Protein AF-A0A2M7FAZ2-F1 (afdb_monomer_lite)

Radius of gyration: 14.72 Å; chains: 1; bounding box: 33×42×34 Å

Secondary structure (DSSP, 8-state):
-------HHHHHHHHHHHT--HHHHHHHHHHHHHHHHHHHHH---SEEEEE---SSSS--HHHHHHHHHHT-EEEEEES-HHHHHHHHHHHHHHHHTTSS----EEEEE-BTTTTBTHHHHTT---SEEE-

Structure (mmCIF, N/CA/C/O backbone):
data_AF-A0A2M7FAZ2-F1
#
_entry.id   AF-A0A2M7FAZ2-F1
#
loop_
_atom_site.group_PDB
_atom_site.id
_atom_site.type_symbol
_atom_site.label_atom_id
_atom_site.label_alt_id
_atom_site.label_comp_id
_atom_site.label_asym_id
_atom_site.label_entity_id
_atom_site.label_seq_id
_atom_site.pdbx_PDB_ins_code
_atom_site.Cartn_x
_atom_site.Cartn_y
_atom_site.Cartn_z
_atom_site.occupancy
_atom_site.B_iso_or_equiv
_atom_site.auth_seq_id
_atom_site.auth_comp_id
_atom_site.auth_asym_id
_atom_site.auth_atom_id
_atom_site.pdbx_PDB_model_num
ATOM 1 N N . MET A 1 1 ? -1.329 9.448 19.371 1.00 39.06 1 MET A N 1
ATOM 2 C CA . MET A 1 1 ? -1.450 9.503 17.899 1.00 39.06 1 MET A CA 1
ATOM 3 C C . MET A 1 1 ? -0.847 10.817 17.441 1.00 39.06 1 MET A C 1
ATOM 5 O O . MET A 1 1 ? -1.401 11.859 17.761 1.00 39.06 1 MET A O 1
ATOM 9 N N . SER A 1 2 ? 0.316 10.778 16.794 1.00 33.56 2 SER A N 1
ATOM 10 C CA . SER A 1 2 ? 0.861 11.950 16.108 1.00 33.56 2 SER A CA 1
ATOM 11 C C . SER A 1 2 ? -0.025 12.202 14.887 1.00 33.56 2 SER A C 1
ATOM 13 O O . SER A 1 2 ? -0.042 11.388 13.968 1.00 33.56 2 SER A O 1
ATOM 15 N N . GLU A 1 3 ? -0.847 13.253 14.908 1.00 40.03 3 GLU A N 1
ATOM 16 C CA . GLU A 1 3 ? -1.541 13.713 13.704 1.00 40.03 3 GLU A CA 1
ATOM 17 C C . GLU A 1 3 ? -0.482 14.242 12.733 1.00 40.03 3 GLU A C 1
ATOM 19 O O . GLU A 1 3 ? -0.116 15.420 12.767 1.00 40.03 3 GLU A O 1
ATOM 24 N N . ILE A 1 4 ? -0.000 13.390 11.829 1.00 47.81 4 ILE A N 1
ATOM 25 C CA . ILE A 1 4 ? 0.554 13.899 10.581 1.00 47.81 4 ILE A CA 1
ATOM 26 C C . ILE A 1 4 ? -0.609 14.622 9.898 1.00 47.81 4 ILE A C 1
ATOM 28 O O . ILE A 1 4 ? -1.572 14.005 9.440 1.00 47.81 4 ILE A O 1
ATOM 32 N N . ARG A 1 5 ? -0.573 15.959 9.903 1.00 54.19 5 ARG A N 1
ATOM 33 C CA . ARG A 1 5 ? -1.561 16.784 9.204 1.00 54.19 5 ARG A CA 1
ATOM 34 C C . ARG A 1 5 ? -1.478 16.471 7.713 1.00 54.19 5 ARG A C 1
ATOM 36 O O . ARG A 1 5 ? -0.612 17.000 7.019 1.00 54.19 5 ARG A O 1
ATOM 43 N N . GLU A 1 6 ? -2.402 15.643 7.228 1.00 66.06 6 GLU A N 1
ATOM 44 C CA . GLU A 1 6 ? -2.610 15.418 5.798 1.00 66.06 6 GLU A CA 1
ATOM 45 C C . GLU A 1 6 ? -2.812 16.768 5.106 1.00 66.06 6 GLU A C 1
ATOM 47 O O . GLU A 1 6 ? -3.819 17.460 5.296 1.00 66.06 6 GLU A O 1
ATOM 52 N N . SER A 1 7 ? -1.828 17.147 4.304 1.00 69.44 7 SER A N 1
ATOM 53 C CA . SER A 1 7 ? -1.861 18.316 3.443 1.00 69.44 7 SER A CA 1
ATOM 54 C C . SER A 1 7 ? -1.517 17.876 2.029 1.00 69.44 7 SER A C 1
ATOM 56 O O . SER A 1 7 ? -0.835 16.872 1.827 1.00 69.44 7 SER A O 1
ATOM 58 N N . ILE A 1 8 ? -1.936 18.653 1.034 1.00 70.12 8 ILE A N 1
ATOM 59 C CA . ILE A 1 8 ? -1.555 18.397 -0.363 1.00 70.12 8 ILE A CA 1
ATOM 60 C C . ILE A 1 8 ? -0.024 18.303 -0.483 1.00 70.12 8 ILE A C 1
ATOM 62 O O . ILE A 1 8 ? 0.492 17.455 -1.197 1.00 70.12 8 ILE A O 1
ATOM 66 N N . ARG A 1 9 ? 0.717 19.102 0.300 1.00 73.12 9 ARG A N 1
ATOM 67 C CA . ARG A 1 9 ? 2.185 19.085 0.335 1.00 73.12 9 ARG A CA 1
ATOM 68 C C . ARG A 1 9 ? 2.768 17.781 0.888 1.00 73.12 9 ARG A C 1
ATOM 70 O O . ARG A 1 9 ? 3.797 17.340 0.390 1.00 73.12 9 ARG A O 1
ATOM 77 N N . SER A 1 10 ? 2.155 17.175 1.907 1.00 72.50 10 SER A N 1
ATOM 78 C CA . SER A 1 10 ? 2.637 15.895 2.449 1.00 72.50 10 SER A CA 1
ATOM 79 C C . SER A 1 10 ? 2.357 14.733 1.495 1.00 72.50 10 SER A C 1
ATOM 81 O O . SER A 1 10 ? 3.191 13.843 1.386 1.00 72.50 10 SER A O 1
ATOM 83 N N . LEU A 1 11 ? 1.229 14.780 0.779 1.00 76.56 11 LEU A N 1
ATOM 84 C CA . LEU A 1 11 ? 0.843 13.783 -0.227 1.00 76.56 11 LEU A CA 1
ATOM 85 C C . LEU A 1 11 ? 1.609 13.950 -1.542 1.00 76.56 11 LEU A C 1
ATOM 87 O O . LEU A 1 11 ? 1.881 12.974 -2.222 1.00 76.56 11 LEU A O 1
ATOM 91 N N . TYR A 1 12 ? 2.048 15.164 -1.871 1.00 74.38 12 TYR A N 1
ATOM 92 C CA . TYR A 1 12 ? 2.856 15.399 -3.065 1.00 74.38 12 TYR A CA 1
ATOM 93 C C . TYR A 1 12 ? 4.169 14.602 -3.068 1.00 74.38 12 TYR A C 1
ATOM 95 O O . TYR A 1 12 ? 4.575 14.101 -4.107 1.00 74.38 12 TYR A O 1
ATOM 103 N N . ALA A 1 13 ? 4.804 14.425 -1.906 1.00 74.31 13 ALA A N 1
ATOM 104 C CA . ALA A 1 13 ? 5.995 13.581 -1.794 1.00 74.31 13 ALA A CA 1
ATOM 105 C C . ALA A 1 13 ? 5.693 12.095 -2.056 1.00 74.31 13 ALA A C 1
ATOM 107 O O . ALA A 1 13 ? 6.512 11.408 -2.656 1.00 74.31 13 ALA A O 1
ATOM 108 N N . VAL A 1 14 ? 4.506 11.623 -1.657 1.00 73.94 14 VAL A N 1
ATOM 109 C CA . VAL A 1 14 ? 4.046 10.256 -1.947 1.00 73.94 14 VAL A CA 1
ATOM 110 C C . VAL A 1 14 ? 3.928 10.046 -3.448 1.00 73.94 14 VAL A C 1
ATOM 112 O O . VAL A 1 14 ? 4.433 9.071 -3.992 1.00 73.94 14 VAL A O 1
ATOM 115 N N . ASN A 1 15 ? 3.343 11.021 -4.126 1.00 73.88 15 ASN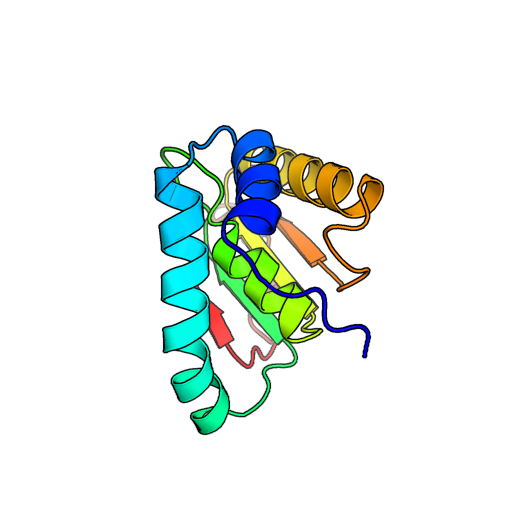 A N 1
ATOM 116 C CA . ASN A 1 15 ? 3.120 10.948 -5.558 1.00 73.88 15 ASN A CA 1
ATOM 117 C C . ASN A 1 15 ? 4.407 10.999 -6.364 1.00 73.88 15 ASN A C 1
ATOM 119 O O . ASN A 1 15 ? 4.537 10.267 -7.334 1.00 73.88 15 ASN A O 1
ATOM 123 N N . LEU A 1 16 ? 5.376 11.818 -5.950 1.00 76.31 16 LEU A N 1
ATOM 124 C CA . LEU A 1 16 ? 6.674 11.853 -6.620 1.00 76.31 16 LEU A CA 1
ATOM 125 C C . LEU A 1 16 ? 7.361 10.480 -6.599 1.00 76.31 16 LEU A C 1
ATOM 127 O O . LEU A 1 16 ? 7.961 10.096 -7.598 1.00 76.31 16 LEU A O 1
ATOM 131 N N . LEU A 1 17 ? 7.235 9.730 -5.499 1.00 74.06 17 LEU A N 1
ATOM 132 C CA . LEU A 1 17 ? 7.763 8.365 -5.387 1.00 74.06 17 LEU A CA 1
ATOM 133 C C . LEU A 1 17 ? 6.960 7.353 -6.214 1.00 74.06 17 LEU A C 1
ATOM 135 O O . LEU A 1 17 ? 7.521 6.398 -6.742 1.00 74.06 17 LEU A O 1
ATOM 139 N N . GLU A 1 18 ? 5.660 7.586 -6.375 1.00 70.88 18 GLU A N 1
ATOM 140 C CA . GLU A 1 18 ? 4.786 6.808 -7.256 1.00 70.88 18 GLU A CA 1
ATOM 141 C C . GLU A 1 18 ? 5.068 7.066 -8.758 1.00 70.88 18 GLU A C 1
ATOM 143 O O . GLU A 1 18 ? 4.731 6.235 -9.608 1.00 70.88 18 GLU A O 1
ATOM 148 N N . GLY A 1 19 ? 5.751 8.172 -9.083 1.00 73.56 19 GLY A N 1
ATOM 149 C CA . GLY A 1 19 ? 5.986 8.657 -10.449 1.00 73.56 19 GLY A CA 1
ATOM 150 C C . GLY A 1 19 ? 4.894 9.605 -10.961 1.00 73.56 19 GLY A C 1
ATOM 151 O O . GLY A 1 19 ? 4.826 9.886 -12.155 1.00 73.56 19 GLY A O 1
ATOM 152 N N . GLU A 1 20 ? 4.048 10.097 -10.058 1.00 76.75 20 GLU A N 1
ATOM 153 C CA . GLU A 1 20 ? 2.861 10.907 -10.314 1.00 76.75 20 GLU A CA 1
ATOM 154 C C . GLU A 1 20 ? 3.057 12.389 -9.942 1.00 76.75 20 GLU A C 1
ATOM 156 O O . GLU A 1 20 ? 3.939 12.781 -9.173 1.00 76.75 20 GLU A O 1
ATOM 161 N N . GLY A 1 21 ? 2.199 13.247 -10.499 1.00 73.81 21 GLY A N 1
ATOM 162 C CA . GLY A 1 21 ? 2.270 14.701 -10.332 1.00 73.81 21 GLY A CA 1
ATOM 163 C C . GLY A 1 21 ? 1.406 15.285 -9.203 1.00 73.81 21 GLY A C 1
ATOM 164 O O . GLY A 1 21 ? 0.763 14.591 -8.412 1.00 73.81 21 GLY A O 1
ATOM 165 N N . VAL A 1 22 ? 1.345 16.626 -9.167 1.00 66.50 22 VAL A N 1
ATOM 166 C CA . VAL A 1 22 ? 0.559 17.415 -8.190 1.00 66.50 22 VAL A CA 1
ATOM 167 C C . VAL A 1 22 ? -0.945 17.113 -8.267 1.00 66.50 22 VAL A C 1
ATOM 169 O O . VAL A 1 22 ? -1.623 17.141 -7.240 1.00 66.50 22 VAL A O 1
ATOM 172 N N . GLY A 1 23 ? -1.471 16.815 -9.463 1.00 70.25 23 GLY A N 1
ATOM 173 C CA . GLY A 1 23 ? -2.895 16.519 -9.677 1.00 70.25 23 GLY A CA 1
ATOM 174 C C . GLY A 1 23 ? -3.374 15.343 -8.826 1.00 70.25 23 GLY A C 1
ATOM 175 O O . GLY A 1 23 ? -4.316 15.481 -8.048 1.00 70.25 23 GLY A O 1
ATOM 176 N N . THR A 1 24 ? -2.624 14.246 -8.851 1.00 72.81 24 THR A N 1
ATOM 177 C CA . THR A 1 24 ? -2.894 13.034 -8.072 1.00 72.81 24 THR A CA 1
ATOM 178 C C . THR A 1 24 ? -2.879 13.312 -6.552 1.00 72.81 24 THR A C 1
ATOM 180 O O . THR A 1 24 ? -3.567 12.658 -5.773 1.00 72.81 24 THR A O 1
ATOM 183 N N . ALA A 1 25 ? -2.154 14.340 -6.080 1.00 70.56 25 ALA A N 1
ATOM 184 C CA . ALA A 1 25 ? -1.989 14.605 -4.640 1.00 70.56 25 ALA A CA 1
ATOM 185 C C . ALA A 1 25 ? -3.235 15.293 -4.087 1.00 70.56 25 ALA A C 1
ATOM 187 O O . ALA A 1 25 ? -3.660 15.059 -2.951 1.00 70.56 25 ALA A O 1
ATOM 188 N N . TYR A 1 26 ? -3.837 16.142 -4.922 1.00 74.12 26 TYR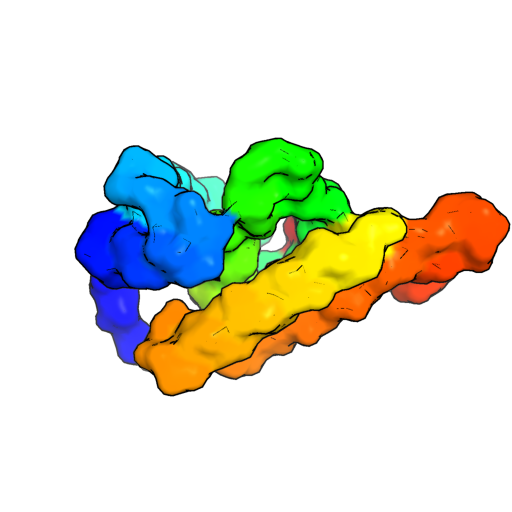 A N 1
ATOM 189 C CA . TYR A 1 26 ? -5.142 16.718 -4.656 1.00 74.12 26 TYR A CA 1
ATOM 190 C C . TYR A 1 26 ? -6.227 15.637 -4.625 1.00 74.12 26 TYR A C 1
ATOM 192 O O . TYR A 1 26 ? -7.086 15.676 -3.743 1.00 74.12 26 TYR A O 1
ATOM 200 N N . GLU A 1 27 ? -6.172 14.651 -5.524 1.00 78.50 27 GLU A N 1
ATOM 201 C CA . GLU A 1 27 ? -7.131 13.542 -5.537 1.00 78.50 27 GLU A CA 1
ATOM 202 C C . GLU A 1 27 ? -7.087 12.733 -4.242 1.00 78.50 27 GLU A C 1
ATOM 204 O O . GLU A 1 27 ? -8.134 12.514 -3.630 1.00 78.50 27 GLU A O 1
ATOM 209 N N . TYR A 1 28 ? -5.894 12.372 -3.760 1.00 77.38 28 TYR A N 1
ATOM 210 C CA . TYR A 1 28 ? -5.728 11.671 -2.482 1.00 77.38 28 TYR A CA 1
ATOM 211 C C . TYR A 1 28 ? -6.284 12.482 -1.313 1.00 77.38 28 TYR A C 1
ATOM 213 O O . TYR A 1 28 ? -7.044 11.963 -0.489 1.00 77.38 28 TYR A O 1
ATOM 221 N N . TYR A 1 29 ? -5.993 13.784 -1.278 1.00 77.88 29 TYR A N 1
ATOM 222 C CA . TYR A 1 29 ? -6.531 14.677 -0.258 1.00 77.88 29 TYR A CA 1
ATOM 223 C C . TYR A 1 29 ? -8.066 14.754 -0.304 1.00 77.88 29 TYR A C 1
ATOM 225 O O . TYR A 1 29 ? -8.738 14.650 0.725 1.00 77.88 29 TYR A O 1
ATOM 233 N N . ALA A 1 30 ? -8.651 14.922 -1.491 1.00 80.44 30 ALA A N 1
ATOM 234 C CA . ALA A 1 30 ? -10.097 15.024 -1.661 1.00 80.44 30 ALA A CA 1
ATOM 235 C C . ALA A 1 30 ? -10.808 13.707 -1.303 1.00 80.44 30 ALA A C 1
ATOM 237 O O . ALA A 1 30 ? -11.835 13.726 -0.609 1.00 80.44 30 ALA A O 1
ATOM 238 N N . LYS A 1 31 ? -10.241 12.566 -1.722 1.00 81.31 31 LYS A N 1
ATOM 239 C CA . LYS A 1 31 ? -10.712 11.222 -1.364 1.00 81.31 31 LYS A CA 1
ATOM 240 C C . LYS A 1 31 ? -10.675 11.026 0.149 1.00 81.31 31 LYS A C 1
ATOM 242 O O . LYS A 1 31 ? -11.700 10.642 0.711 1.00 81.31 31 LYS A O 1
ATOM 247 N N . SER A 1 32 ? -9.586 11.392 0.835 1.00 76.62 32 SER A N 1
ATOM 248 C CA . SER A 1 32 ? -9.467 11.209 2.293 1.00 76.62 32 SER A CA 1
ATOM 249 C C . SER A 1 32 ? -10.540 11.976 3.081 1.00 76.62 32 SER A C 1
ATOM 251 O O . SER A 1 32 ? -11.101 11.461 4.056 1.00 76.62 32 SER A O 1
ATOM 253 N N . LYS A 1 33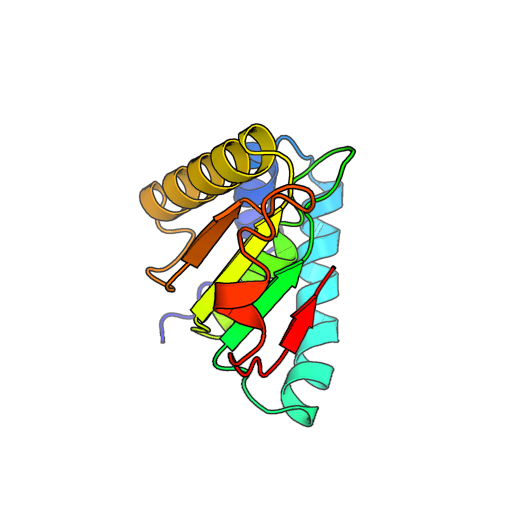 ? -10.919 13.182 2.629 1.00 79.50 33 LYS A N 1
ATOM 254 C CA . LYS A 1 33 ? -12.009 13.961 3.247 1.00 79.50 33 LYS A CA 1
ATOM 255 C C . LYS A 1 33 ? -13.378 13.312 3.067 1.00 79.50 33 LYS A C 1
ATOM 257 O O . LYS A 1 33 ? -14.168 13.315 4.014 1.00 79.50 33 LYS A O 1
ATOM 262 N N . LYS A 1 34 ? -13.665 12.756 1.887 1.00 79.50 34 LYS A N 1
ATOM 263 C CA . LYS A 1 34 ? -14.938 12.067 1.620 1.00 79.50 34 LYS A CA 1
ATOM 264 C C . LYS A 1 34 ? -15.005 10.709 2.321 1.00 79.50 34 LYS A C 1
ATOM 266 O O . LYS A 1 34 ? -16.027 10.403 2.938 1.00 79.50 34 LYS A O 1
ATOM 271 N N . LEU A 1 35 ? -13.908 9.947 2.314 1.00 76.38 35 LEU A N 1
ATOM 272 C CA . LEU A 1 35 ? -13.833 8.624 2.937 1.00 76.38 35 LEU A CA 1
ATOM 273 C C . LEU A 1 35 ? -14.087 8.670 4.440 1.00 76.38 35 LEU A C 1
ATOM 275 O O . LEU A 1 35 ? -14.683 7.743 4.974 1.00 76.38 35 LEU A O 1
ATOM 279 N N . LYS A 1 36 ? -13.713 9.755 5.130 1.00 74.69 36 LYS A N 1
ATOM 280 C CA . LYS A 1 36 ? -13.920 9.879 6.582 1.00 74.69 36 LYS A CA 1
ATOM 281 C C . LYS A 1 36 ? -15.371 9.601 7.008 1.00 74.69 36 LYS A C 1
ATOM 283 O O . LYS A 1 36 ? -15.586 9.006 8.060 1.00 74.69 36 LYS A O 1
ATOM 288 N N . ARG A 1 37 ? -16.362 10.006 6.204 1.00 74.88 37 ARG A N 1
ATOM 289 C CA . ARG A 1 37 ? -17.789 9.764 6.501 1.00 74.88 37 ARG A CA 1
ATOM 290 C C . ARG A 1 37 ? -18.186 8.309 6.257 1.00 74.88 37 ARG A C 1
ATOM 292 O O . ARG A 1 37 ? -18.939 7.755 7.046 1.00 74.88 37 ARG A O 1
ATOM 299 N N . PHE A 1 38 ? -17.658 7.703 5.198 1.00 77.62 38 PHE A N 1
ATOM 300 C CA . PHE A 1 38 ? -17.888 6.298 4.868 1.00 77.62 38 PHE A CA 1
ATOM 301 C C . PHE A 1 38 ? -17.265 5.362 5.914 1.00 77.62 38 PHE A C 1
ATOM 303 O O . PHE A 1 38 ? -17.947 4.492 6.447 1.00 77.62 38 PHE A O 1
ATOM 310 N N . LEU A 1 39 ? -16.011 5.616 6.297 1.00 75.06 39 LEU A N 1
ATOM 311 C CA . LEU A 1 39 ? -15.300 4.866 7.336 1.00 75.06 39 LEU A CA 1
ATOM 312 C C . LEU A 1 39 ? -16.012 4.950 8.691 1.00 75.06 39 LEU A C 1
ATOM 314 O O . LEU A 1 39 ? -16.072 3.977 9.424 1.00 75.06 39 LEU A O 1
ATOM 318 N N . HIS A 1 40 ? -16.632 6.085 9.019 1.00 75.06 40 HIS A N 1
ATOM 319 C CA . HIS A 1 40 ? -17.432 6.178 10.241 1.00 75.06 40 HIS A CA 1
ATOM 320 C C . HIS A 1 40 ? -18.658 5.242 10.229 1.00 75.06 40 HIS A C 1
ATOM 322 O O . HIS A 1 40 ? -19.106 4.815 11.289 1.00 75.06 40 HIS A O 1
ATOM 328 N N . ALA A 1 41 ? -19.215 4.929 9.056 1.00 76.62 41 ALA A N 1
ATOM 329 C CA . ALA A 1 41 ? -20.395 4.075 8.929 1.00 76.62 41 ALA A CA 1
ATOM 330 C C . ALA A 1 41 ? -20.060 2.574 8.970 1.00 76.62 41 ALA A C 1
ATOM 332 O O . ALA A 1 41 ? -20.823 1.807 9.548 1.00 76.62 41 ALA A O 1
ATOM 333 N N . ILE A 1 42 ? -18.928 2.159 8.390 1.00 76.50 42 ILE A N 1
ATOM 334 C CA . ILE A 1 42 ? -18.524 0.740 8.323 1.00 76.50 42 ILE A CA 1
ATOM 335 C C . ILE A 1 42 ? -17.692 0.274 9.532 1.00 76.50 42 ILE A C 1
ATOM 337 O O . ILE A 1 42 ? -17.354 -0.902 9.639 1.00 76.50 42 ILE A O 1
ATOM 341 N N . GLY A 1 43 ? -17.350 1.183 10.448 1.00 79.44 43 GLY A N 1
ATOM 342 C CA . GLY A 1 43 ? -16.401 0.922 11.531 1.00 79.44 43 GLY A CA 1
ATOM 343 C C . GLY A 1 43 ? -14.949 1.105 11.082 1.00 79.44 43 GLY A C 1
ATOM 344 O O . GLY A 1 43 ? -14.673 1.688 10.041 1.00 79.44 43 GLY A O 1
ATOM 345 N N . ARG A 1 44 ? -13.986 0.650 11.889 1.00 84.44 44 ARG A N 1
ATOM 346 C CA . ARG A 1 44 ? -12.553 0.727 11.558 1.00 84.44 44 ARG A CA 1
ATOM 347 C C . ARG A 1 44 ? -12.082 -0.647 11.059 1.00 84.44 44 ARG A C 1
ATOM 349 O O . ARG A 1 44 ? -11.844 -1.501 11.917 1.00 84.44 44 ARG A O 1
ATOM 356 N N . PRO A 1 45 ? -11.974 -0.875 9.730 1.00 88.75 45 PRO A N 1
ATOM 357 C CA . PRO A 1 45 ? -11.428 -2.111 9.177 1.00 88.75 45 PRO A CA 1
ATOM 358 C C . PRO A 1 45 ? -10.085 -2.440 9.818 1.00 88.75 45 PRO A C 1
ATOM 360 O O . PRO A 1 45 ? -9.249 -1.551 9.980 1.00 88.75 45 PRO A O 1
ATOM 363 N N . LYS A 1 46 ? -9.885 -3.703 10.189 1.00 91.06 46 LYS A N 1
ATOM 364 C CA . LYS A 1 46 ? -8.614 -4.213 10.714 1.00 91.06 46 LYS A CA 1
ATOM 365 C C . LYS A 1 46 ? -7.848 -5.001 9.663 1.00 91.06 46 LYS A C 1
ATOM 367 O O . LYS A 1 46 ? -6.633 -5.121 9.785 1.00 91.06 46 LYS A O 1
ATOM 372 N N . ARG A 1 47 ? -8.544 -5.545 8.661 1.00 91.56 47 ARG A N 1
ATOM 373 C CA . ARG A 1 47 ? -7.958 -6.300 7.550 1.00 91.56 47 ARG A CA 1
ATOM 374 C C . ARG A 1 47 ? -8.534 -5.822 6.223 1.00 91.56 47 ARG A C 1
ATOM 376 O O . ARG A 1 47 ? -9.746 -5.900 6.016 1.00 91.56 47 ARG A O 1
ATOM 383 N N . ILE A 1 48 ? -7.663 -5.344 5.342 1.00 92.44 48 ILE A N 1
ATOM 384 C CA . ILE A 1 48 ? -8.006 -4.820 4.019 1.00 92.44 48 ILE A CA 1
ATOM 385 C C . ILE A 1 48 ? -7.380 -5.717 2.954 1.00 92.44 48 ILE A C 1
ATOM 387 O O . ILE A 1 48 ? -6.204 -6.068 3.048 1.00 92.44 48 ILE A O 1
ATOM 391 N N . LEU A 1 49 ? -8.172 -6.069 1.948 1.00 92.19 49 LEU A N 1
ATOM 392 C CA . LEU A 1 49 ? -7.714 -6.693 0.713 1.00 92.19 49 LEU A CA 1
ATOM 393 C C . LEU A 1 49 ? -7.646 -5.633 -0.392 1.00 92.19 49 LEU A C 1
ATOM 395 O O . LEU A 1 49 ? -8.618 -4.912 -0.604 1.00 92.19 49 LEU A O 1
ATOM 399 N N . ILE A 1 50 ? -6.526 -5.571 -1.103 1.00 92.56 50 ILE A N 1
ATOM 400 C CA . ILE A 1 50 ? -6.367 -4.867 -2.376 1.00 92.56 50 ILE A CA 1
ATOM 401 C C . ILE A 1 50 ? -6.194 -5.949 -3.443 1.00 92.56 50 ILE A C 1
ATOM 403 O O . ILE A 1 50 ? -5.226 -6.706 -3.400 1.00 92.56 50 ILE A O 1
ATOM 407 N N . ALA A 1 51 ? -7.163 -6.066 -4.344 1.00 89.62 51 ALA A N 1
ATOM 408 C CA . ALA A 1 51 ? -7.202 -7.067 -5.400 1.00 89.62 51 ALA A CA 1
ATOM 409 C C . ALA A 1 51 ? -6.916 -6.402 -6.749 1.00 89.62 51 ALA A C 1
ATOM 411 O O . ALA A 1 51 ? -7.769 -5.707 -7.305 1.00 89.62 51 ALA A O 1
ATOM 412 N N . GLY A 1 52 ? -5.716 -6.645 -7.263 1.00 88.88 52 GLY A N 1
ATOM 413 C CA . GLY A 1 52 ? -5.177 -5.974 -8.432 1.00 88.88 52 GLY A CA 1
ATOM 414 C C . GLY A 1 52 ? -4.620 -4.589 -8.103 1.00 88.88 52 GLY A C 1
ATOM 415 O O . GLY A 1 52 ? -5.123 -3.855 -7.251 1.00 88.88 52 GLY A O 1
ATOM 416 N N . LEU A 1 53 ? -3.551 -4.236 -8.800 1.00 90.62 53 LEU A N 1
ATOM 417 C CA . LEU A 1 53 ? -2.975 -2.905 -8.884 1.00 90.62 53 LEU A CA 1
ATOM 418 C C . LEU A 1 53 ? -3.296 -2.301 -10.261 1.00 90.62 53 LEU A C 1
ATOM 420 O O . LEU A 1 53 ? -3.551 -3.034 -11.221 1.00 90.62 53 LEU A O 1
ATOM 424 N N . PRO A 1 54 ? -3.255 -0.971 -10.424 1.00 86.19 54 PRO A N 1
ATOM 425 C CA . PRO A 1 54 ? -3.463 -0.351 -11.728 1.00 86.19 54 PRO A CA 1
ATOM 426 C C . PRO A 1 54 ? -2.541 -0.911 -12.820 1.00 86.19 54 PRO A C 1
ATOM 428 O O . PRO A 1 54 ? -1.340 -1.095 -12.628 1.00 86.19 54 PRO A O 1
ATOM 431 N N . GLU A 1 55 ? -3.098 -1.158 -14.007 1.00 75.56 55 GLU A N 1
ATOM 432 C CA . GLU A 1 55 ? -2.312 -1.524 -15.195 1.00 75.56 55 GLU A CA 1
ATOM 433 C C . GLU A 1 55 ? -1.548 -0.351 -15.798 1.00 75.56 55 GLU A C 1
ATOM 435 O O . GLU A 1 55 ? -0.498 -0.531 -16.414 1.00 75.56 55 GLU A O 1
ATOM 440 N N . ARG A 1 56 ? -2.088 0.859 -15.653 1.00 68.25 56 ARG A N 1
ATOM 441 C CA . ARG A 1 56 ? -1.556 2.064 -16.283 1.00 68.25 56 ARG A CA 1
ATOM 442 C C . ARG A 1 56 ? -1.464 3.174 -15.256 1.00 68.25 56 ARG A C 1
ATOM 444 O O . ARG A 1 56 ? -2.500 3.588 -14.751 1.00 68.25 56 ARG A O 1
ATOM 451 N N . TYR A 1 57 ? -0.247 3.694 -15.087 1.00 65.50 57 TYR A N 1
ATOM 452 C CA . TYR A 1 57 ? 0.093 4.830 -14.224 1.00 65.50 57 TYR A CA 1
ATOM 453 C C . TYR A 1 57 ? -0.207 4.585 -12.730 1.00 65.50 57 TYR A C 1
ATOM 455 O O . TYR A 1 57 ? -1.173 3.927 -12.359 1.00 65.50 57 TYR A O 1
ATOM 463 N N . GLY A 1 58 ? 0.670 5.085 -11.861 1.00 74.50 58 GLY A N 1
ATOM 464 C CA . GLY A 1 58 ? 0.580 4.877 -10.415 1.00 74.50 58 GLY A CA 1
ATOM 465 C C . GLY A 1 58 ? 0.536 3.426 -9.906 1.00 74.50 58 GLY A C 1
ATOM 466 O O . GLY A 1 58 ? 0.925 2.482 -10.596 1.00 74.50 58 GLY A O 1
ATOM 467 N N . LEU A 1 59 ? 0.130 3.291 -8.642 1.00 83.12 59 LEU A N 1
ATOM 468 C CA . LEU A 1 59 ? 0.040 2.063 -7.842 1.00 83.12 59 LEU A CA 1
ATOM 469 C C . LEU A 1 59 ? -1.207 2.057 -6.930 1.00 83.12 59 LEU A C 1
ATOM 471 O O . LEU A 1 59 ? -1.292 1.241 -6.017 1.00 83.12 59 LEU A O 1
ATOM 475 N N . SER A 1 60 ? -2.156 2.980 -7.134 1.00 84.81 60 SER A N 1
ATOM 476 C CA . SER A 1 60 ? -3.285 3.221 -6.215 1.00 84.81 60 SER A CA 1
ATOM 477 C C . SER A 1 60 ? -2.814 3.462 -4.778 1.00 84.81 60 SER A C 1
ATOM 479 O O . SER A 1 60 ? -3.282 2.839 -3.818 1.00 84.81 60 SER A O 1
ATOM 481 N N . MET A 1 61 ? -1.852 4.377 -4.610 1.00 86.81 61 MET A N 1
ATOM 482 C CA . MET A 1 61 ? -1.271 4.677 -3.296 1.00 86.81 61 MET A CA 1
ATOM 483 C C . MET A 1 61 ? -2.301 5.159 -2.266 1.00 86.81 61 MET A C 1
ATOM 485 O O . MET A 1 61 ? -2.071 5.031 -1.063 1.00 86.81 61 MET A O 1
ATOM 489 N N . ASP A 1 62 ? -3.464 5.651 -2.693 1.00 84.94 62 ASP A N 1
ATOM 490 C CA . ASP A 1 62 ? -4.580 5.970 -1.804 1.00 84.94 62 ASP A CA 1
ATOM 491 C C . ASP A 1 62 ? -5.091 4.769 -0.998 1.00 84.94 62 ASP A C 1
ATOM 493 O O . ASP A 1 62 ? -5.469 4.950 0.162 1.00 84.94 62 ASP A O 1
ATOM 497 N N . PHE A 1 63 ? -5.063 3.551 -1.544 1.00 89.69 63 PHE A N 1
ATOM 498 C CA . PHE A 1 63 ? -5.459 2.347 -0.806 1.00 89.69 63 PHE A CA 1
ATOM 499 C C . PHE A 1 63 ? -4.440 1.970 0.273 1.00 89.69 63 PHE A C 1
ATOM 501 O O . PHE A 1 63 ? -4.816 1.633 1.398 1.00 89.69 63 PHE A O 1
ATOM 508 N N . PHE A 1 64 ? -3.149 2.112 -0.026 1.00 91.06 64 PHE A N 1
ATOM 509 C CA . PHE A 1 64 ? -2.080 1.887 0.947 1.00 91.06 64 PHE A CA 1
ATOM 510 C C . PHE A 1 64 ? -2.121 2.919 2.076 1.00 91.06 64 PHE A C 1
ATOM 512 O O . PHE A 1 64 ? -2.057 2.560 3.251 1.00 91.06 64 PHE A O 1
ATOM 519 N N . LEU A 1 65 ? -2.290 4.199 1.731 1.00 87.75 65 LEU A N 1
ATOM 520 C CA . LEU A 1 65 ? -2.441 5.284 2.704 1.00 87.75 65 LEU A CA 1
ATOM 521 C C . LEU A 1 65 ? -3.687 5.097 3.578 1.00 87.75 65 LEU A C 1
ATOM 523 O O . LEU A 1 65 ? -3.676 5.430 4.764 1.00 87.75 65 LEU A O 1
ATOM 527 N N . LEU A 1 66 ? -4.766 4.553 3.010 1.00 87.50 66 LEU A N 1
ATOM 528 C CA . LEU A 1 66 ? -5.955 4.197 3.772 1.00 87.50 66 LEU A CA 1
ATOM 529 C C . LEU A 1 66 ? -5.655 3.100 4.801 1.00 87.50 66 LEU A C 1
ATOM 531 O O . LEU A 1 66 ? -6.041 3.251 5.962 1.00 87.50 66 LEU A O 1
ATOM 535 N N . GLY A 1 67 ? -4.961 2.033 4.396 1.00 89.69 67 GLY A N 1
ATOM 536 C CA . GLY A 1 67 ? -4.527 0.961 5.295 1.00 89.69 67 GLY A CA 1
ATOM 537 C C . GLY A 1 67 ? -3.655 1.474 6.440 1.00 89.69 67 GLY A C 1
ATOM 538 O O . GLY A 1 67 ? -3.959 1.206 7.603 1.00 89.69 67 GLY A O 1
ATOM 539 N N . ASP A 1 68 ? -2.654 2.298 6.121 1.00 89.94 68 ASP A N 1
ATOM 540 C CA . ASP A 1 68 ? -1.764 2.943 7.097 1.00 89.94 68 ASP A CA 1
ATOM 541 C C . ASP A 1 68 ? -2.537 3.780 8.121 1.00 89.94 68 ASP A C 1
ATOM 543 O O . ASP A 1 68 ? -2.430 3.601 9.335 1.00 89.94 68 ASP A O 1
ATOM 547 N N . ARG A 1 69 ? -3.421 4.653 7.631 1.00 85.44 69 ARG A N 1
ATOM 548 C CA . ARG A 1 69 ? -4.241 5.526 8.475 1.00 85.44 69 ARG A CA 1
ATOM 549 C C . ARG A 1 69 ? -5.172 4.749 9.402 1.00 85.44 69 ARG A C 1
ATOM 551 O O . ARG A 1 69 ? -5.474 5.203 10.512 1.00 85.44 69 ARG A O 1
ATOM 558 N N . LEU A 1 70 ? -5.690 3.622 8.927 1.00 87.06 70 LEU A N 1
ATOM 559 C CA . LEU A 1 70 ? -6.567 2.756 9.702 1.00 87.06 70 LEU A CA 1
ATOM 560 C C . LEU A 1 70 ? -5.793 1.826 10.635 1.00 87.06 70 LEU A C 1
ATOM 562 O O . LEU A 1 70 ? -6.425 1.238 11.513 1.00 87.06 70 LEU A O 1
ATOM 566 N N . ASP A 1 71 ? -4.463 1.771 10.545 1.00 90.25 71 ASP A N 1
ATOM 567 C CA . ASP A 1 71 ? -3.631 0.754 11.196 1.00 90.25 71 ASP A CA 1
ATOM 568 C C . ASP A 1 71 ? -4.157 -0.663 10.899 1.00 90.25 71 ASP A C 1
ATOM 570 O O . ASP A 1 71 ? -4.316 -1.506 11.783 1.00 90.25 71 ASP A O 1
ATOM 574 N N . ALA A 1 72 ? -4.545 -0.879 9.640 1.00 90.88 72 ALA A N 1
ATOM 575 C CA . ALA A 1 72 ? -5.153 -2.114 9.172 1.00 90.88 72 ALA A CA 1
ATOM 576 C C . ALA A 1 72 ? -4.104 -3.000 8.499 1.00 90.88 72 ALA A C 1
ATOM 578 O O . ALA A 1 72 ? -3.339 -2.536 7.653 1.00 90.88 72 ALA A O 1
ATOM 579 N N . GLU A 1 73 ? -4.108 -4.298 8.806 1.00 93.06 73 GLU A N 1
ATOM 580 C CA . GLU A 1 73 ? -3.344 -5.266 8.021 1.00 93.06 73 GLU A CA 1
ATOM 581 C C . GLU A 1 73 ? -3.827 -5.200 6.571 1.00 93.06 73 GLU A C 1
ATOM 583 O O . GLU A 1 73 ? -4.991 -5.477 6.283 1.00 93.06 73 GLU A O 1
ATOM 588 N N . THR A 1 74 ? -2.931 -4.827 5.665 1.00 93.75 74 THR A N 1
ATOM 589 C CA . THR A 1 74 ? -3.239 -4.697 4.243 1.00 93.75 74 THR A CA 1
ATOM 590 C C . THR A 1 74 ? -2.626 -5.866 3.498 1.00 93.75 74 THR A C 1
ATOM 592 O O . THR A 1 74 ? -1.451 -6.193 3.672 1.00 93.75 74 THR A O 1
ATOM 595 N N . VAL A 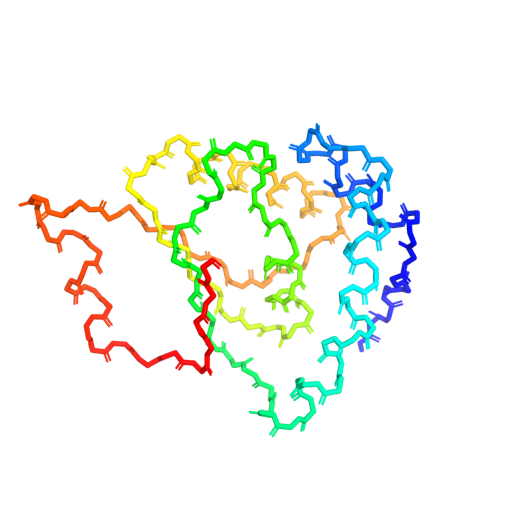1 75 ? -3.427 -6.526 2.677 1.00 93.00 75 VAL A N 1
ATOM 596 C CA . VAL A 1 75 ? -2.973 -7.619 1.831 1.00 93.00 75 VAL A CA 1
ATOM 597 C C . VAL A 1 75 ? -3.226 -7.241 0.384 1.00 93.00 75 VAL A C 1
ATOM 599 O O . VAL A 1 75 ? -4.353 -6.906 0.036 1.00 93.00 75 VAL A O 1
ATOM 602 N N . VAL A 1 76 ? -2.180 -7.279 -0.431 1.00 92.94 76 VAL A N 1
ATOM 603 C CA . VAL A 1 76 ? -2.219 -6.950 -1.854 1.00 92.94 76 VAL A CA 1
ATOM 604 C C . VAL A 1 76 ? -2.061 -8.233 -2.644 1.00 92.94 76 VAL A C 1
ATOM 606 O O . VAL A 1 76 ? -1.120 -8.985 -2.391 1.00 92.94 76 VAL A O 1
ATOM 609 N N . ILE A 1 77 ? -2.971 -8.465 -3.582 1.00 90.19 77 ILE A N 1
ATOM 610 C CA . ILE A 1 77 ? -2.888 -9.559 -4.542 1.00 90.19 77 ILE A CA 1
ATOM 611 C C . ILE A 1 77 ? -2.756 -8.974 -5.937 1.00 90.19 77 ILE A C 1
ATOM 613 O O . ILE A 1 77 ? -3.546 -8.107 -6.304 1.00 90.19 77 ILE A O 1
ATOM 617 N N . ASP A 1 78 ? -1.809 -9.475 -6.716 1.00 90.56 78 ASP A N 1
ATOM 618 C CA . ASP A 1 78 ? -1.729 -9.206 -8.150 1.00 90.56 78 ASP A CA 1
ATOM 619 C C . ASP A 1 78 ? -1.106 -10.409 -8.866 1.00 90.56 78 ASP A C 1
ATOM 621 O O . ASP A 1 78 ? -0.347 -11.168 -8.263 1.00 90.56 78 ASP A O 1
ATOM 625 N N . GLU A 1 79 ? -1.417 -10.584 -10.146 1.00 90.00 79 GLU A N 1
ATOM 626 C CA . GLU A 1 79 ? -0.799 -11.609 -10.997 1.00 90.00 79 GLU A CA 1
ATOM 627 C C . GLU A 1 79 ? 0.567 -11.176 -11.550 1.00 90.00 79 GLU A C 1
ATOM 629 O O . GLU A 1 79 ? 1.313 -11.988 -12.090 1.00 90.00 79 GLU A O 1
ATOM 634 N N . ARG A 1 80 ? 0.904 -9.887 -11.426 1.00 90.62 80 ARG A N 1
ATOM 635 C CA . ARG A 1 80 ? 2.126 -9.289 -11.966 1.00 90.62 80 ARG A CA 1
ATOM 636 C C . ARG A 1 80 ? 3.160 -9.083 -10.854 1.00 90.62 80 ARG A C 1
ATOM 638 O O . ARG A 1 80 ? 3.020 -8.145 -10.058 1.00 90.62 80 ARG A O 1
ATOM 645 N N . PRO A 1 81 ? 4.222 -9.906 -10.783 1.00 90.25 81 PRO A N 1
ATOM 646 C CA . PRO A 1 81 ? 5.226 -9.800 -9.725 1.00 90.25 81 PRO A CA 1
ATOM 647 C C . PRO A 1 81 ? 5.996 -8.472 -9.762 1.00 90.25 81 PRO A C 1
ATOM 649 O O . PRO A 1 81 ? 6.350 -7.938 -8.713 1.00 90.25 81 PRO A O 1
ATOM 652 N N . ASP A 1 82 ? 6.195 -7.886 -10.944 1.00 90.69 82 ASP A N 1
ATOM 653 C CA . ASP A 1 82 ? 6.839 -6.580 -11.119 1.00 90.69 82 ASP A CA 1
ATOM 654 C C . ASP A 1 82 ? 6.003 -5.430 -10.535 1.00 90.69 82 ASP A C 1
ATOM 656 O O . ASP A 1 82 ? 6.549 -4.495 -9.941 1.00 90.69 82 ASP A O 1
ATOM 660 N N . ALA A 1 83 ? 4.671 -5.508 -10.635 1.00 90.81 83 ALA A N 1
ATOM 661 C CA . ALA A 1 83 ? 3.774 -4.536 -10.018 1.00 90.81 83 ALA A CA 1
ATOM 662 C C . ALA A 1 83 ? 3.838 -4.612 -8.483 1.00 90.81 83 ALA A C 1
ATOM 664 O O . ALA A 1 83 ? 3.925 -3.576 -7.815 1.00 90.81 83 ALA A O 1
ATOM 665 N N . LEU A 1 84 ? 3.859 -5.830 -7.926 1.00 92.62 84 LEU A N 1
ATOM 666 C CA . LEU A 1 84 ? 4.017 -6.061 -6.486 1.00 92.62 84 LEU A CA 1
ATOM 667 C C . LEU A 1 84 ? 5.374 -5.564 -5.977 1.00 92.62 84 LEU A C 1
ATOM 669 O O . LEU A 1 84 ? 5.430 -4.880 -4.954 1.00 92.62 84 LEU A O 1
ATOM 673 N N . GLU A 1 85 ? 6.458 -5.858 -6.698 1.00 92.94 85 GLU A N 1
ATOM 674 C CA . GLU A 1 85 ? 7.804 -5.396 -6.356 1.00 92.94 85 GLU A CA 1
ATOM 675 C C . GLU A 1 85 ? 7.885 -3.865 -6.368 1.00 92.94 85 GLU A C 1
ATOM 677 O O . GLU A 1 85 ? 8.361 -3.252 -5.408 1.00 92.94 85 GLU A O 1
ATOM 682 N N . ARG A 1 86 ? 7.362 -3.219 -7.419 1.00 91.19 86 ARG A N 1
ATOM 683 C CA . ARG A 1 86 ? 7.326 -1.754 -7.516 1.00 91.19 86 ARG A CA 1
ATOM 684 C C . ARG A 1 86 ? 6.536 -1.137 -6.360 1.00 91.19 86 ARG A C 1
ATOM 686 O O . ARG A 1 86 ? 7.007 -0.165 -5.768 1.00 91.19 86 ARG A O 1
ATOM 693 N N . ALA A 1 87 ? 5.377 -1.701 -6.012 1.00 92.56 87 ALA A N 1
ATOM 694 C CA . ALA A 1 87 ? 4.593 -1.253 -4.863 1.00 92.56 87 ALA A CA 1
ATOM 695 C C . ALA A 1 87 ? 5.358 -1.411 -3.544 1.00 92.56 87 ALA A C 1
ATOM 697 O O . ALA A 1 87 ? 5.416 -0.469 -2.751 1.00 92.56 87 ALA A O 1
ATOM 698 N N . GLY A 1 88 ? 6.008 -2.558 -3.337 1.00 93.12 88 GLY A N 1
ATOM 699 C CA . GLY A 1 88 ? 6.870 -2.803 -2.183 1.00 93.12 88 GLY A CA 1
ATOM 700 C C . GLY A 1 88 ? 7.988 -1.766 -2.059 1.00 93.12 88 GLY A C 1
ATOM 701 O O . GLY A 1 88 ? 8.151 -1.160 -1.001 1.00 93.12 88 GLY A O 1
ATOM 702 N N . ASN A 1 89 ? 8.697 -1.487 -3.153 1.00 92.12 89 ASN A N 1
ATOM 703 C CA . ASN A 1 89 ? 9.792 -0.515 -3.182 1.00 92.12 89 ASN A CA 1
ATOM 704 C C . ASN A 1 89 ? 9.330 0.910 -2.842 1.00 92.12 89 ASN A C 1
ATOM 706 O O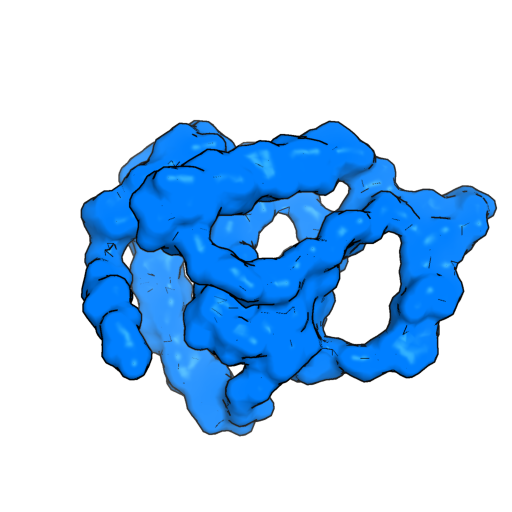 . ASN A 1 89 ? 9.996 1.609 -2.076 1.00 92.12 89 ASN A O 1
ATOM 710 N N . VAL A 1 90 ? 8.178 1.343 -3.365 1.00 90.50 90 VAL A N 1
ATOM 711 C CA . VAL A 1 90 ? 7.605 2.662 -3.043 1.00 90.50 90 VAL A CA 1
ATOM 712 C C . VAL A 1 90 ? 7.215 2.746 -1.565 1.00 90.50 90 VAL A C 1
ATOM 714 O O . VAL A 1 90 ? 7.505 3.748 -0.911 1.00 90.50 90 VAL A O 1
ATOM 717 N N . ILE A 1 91 ? 6.611 1.694 -1.008 1.00 91.88 91 ILE A N 1
ATOM 718 C CA . ILE A 1 91 ? 6.249 1.639 0.416 1.00 91.88 91 ILE A CA 1
ATOM 719 C C . ILE A 1 91 ? 7.487 1.703 1.314 1.00 91.88 91 ILE A C 1
ATOM 721 O O . ILE A 1 91 ? 7.496 2.467 2.280 1.00 91.88 91 ILE A O 1
ATOM 725 N N . GLU A 1 92 ? 8.544 0.958 0.995 1.00 91.25 92 GLU A N 1
ATOM 726 C CA . GLU A 1 92 ? 9.796 1.010 1.757 1.00 91.25 92 GLU A CA 1
ATOM 727 C C . GLU A 1 92 ? 10.468 2.384 1.669 1.00 91.25 92 GLU A C 1
ATOM 729 O O . GLU A 1 92 ? 10.907 2.922 2.689 1.00 91.25 92 GLU A O 1
ATOM 734 N N . ALA A 1 93 ? 10.466 3.017 0.490 1.00 89.38 93 ALA A N 1
ATOM 735 C CA . ALA A 1 93 ? 10.951 4.387 0.345 1.00 89.38 93 ALA A CA 1
ATOM 736 C C . ALA A 1 93 ? 10.164 5.352 1.251 1.00 89.38 93 ALA A C 1
ATOM 738 O O . ALA A 1 93 ? 10.756 6.128 2.003 1.00 89.38 93 ALA A O 1
ATOM 739 N N . LEU A 1 94 ? 8.833 5.241 1.283 1.00 87.00 94 LEU A N 1
ATOM 740 C CA . LEU A 1 94 ? 7.985 6.063 2.148 1.00 87.00 94 LEU A CA 1
ATOM 741 C C . LEU A 1 94 ? 8.214 5.817 3.643 1.00 87.00 94 LEU A C 1
ATOM 743 O O . LEU A 1 94 ? 8.202 6.773 4.425 1.00 87.00 94 LEU A O 1
ATOM 747 N N . ARG A 1 95 ? 8.439 4.563 4.053 1.00 89.00 95 ARG A N 1
ATOM 748 C CA . ARG A 1 95 ? 8.807 4.215 5.435 1.00 89.00 95 ARG A CA 1
ATOM 749 C C . ARG A 1 95 ? 10.146 4.828 5.819 1.00 89.00 95 ARG A C 1
ATOM 751 O O . ARG A 1 95 ? 10.257 5.403 6.901 1.00 89.00 95 ARG A O 1
ATOM 758 N N . SER A 1 96 ? 11.131 4.772 4.922 1.00 87.50 96 SER A N 1
ATOM 759 C CA . SER A 1 96 ? 12.459 5.355 5.147 1.00 87.50 96 SER A CA 1
ATOM 760 C C . SER A 1 96 ? 12.410 6.876 5.352 1.00 87.50 96 SER A C 1
ATOM 762 O O . SER A 1 96 ? 13.182 7.425 6.135 1.00 87.50 96 SER A O 1
ATOM 764 N N . GLU A 1 97 ? 11.438 7.550 4.728 1.00 85.81 97 GLU A N 1
ATOM 765 C CA . GLU A 1 97 ? 11.179 8.982 4.904 1.00 85.81 97 GLU A CA 1
ATOM 766 C C . GLU A 1 97 ? 10.257 9.315 6.093 1.00 85.81 97 GLU A C 1
ATOM 768 O O . GLU A 1 97 ? 9.938 10.486 6.319 1.00 85.81 97 GLU A O 1
ATOM 773 N N . GLY A 1 98 ? 9.785 8.317 6.849 1.00 84.25 98 GLY A N 1
ATOM 774 C CA . GLY A 1 98 ? 8.835 8.519 7.948 1.00 84.25 98 GLY A CA 1
ATOM 775 C C . GLY A 1 98 ? 7.453 8.999 7.488 1.00 84.25 98 GLY A C 1
ATOM 776 O O . GLY A 1 98 ? 6.737 9.649 8.252 1.00 84.25 98 GLY A O 1
ATOM 777 N N . ARG A 1 99 ? 7.084 8.724 6.230 1.00 82.25 99 ARG A N 1
ATOM 778 C CA . ARG A 1 99 ? 5.803 9.120 5.609 1.00 82.25 99 ARG A CA 1
ATOM 779 C C . ARG A 1 99 ? 4.760 8.009 5.599 1.00 82.25 99 ARG A C 1
ATOM 781 O O . ARG A 1 99 ? 3.606 8.275 5.277 1.00 82.25 99 ARG A O 1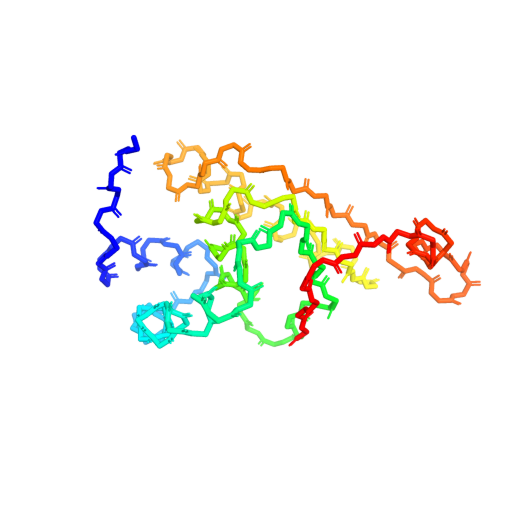
ATOM 788 N N . PHE A 1 100 ? 5.177 6.797 5.936 1.00 84.94 100 PHE A N 1
ATOM 789 C CA . PHE A 1 100 ? 4.347 5.609 6.058 1.00 84.94 100 PHE A CA 1
ATOM 790 C C . PHE A 1 100 ? 4.724 4.910 7.364 1.00 84.94 100 PHE A C 1
ATOM 792 O O . PHE A 1 100 ? 5.911 4.808 7.685 1.00 84.94 100 PHE A O 1
ATOM 799 N N . HIS A 1 101 ? 3.743 4.484 8.152 1.00 83.94 101 HIS A N 1
ATOM 800 C CA . HIS A 1 101 ? 3.987 3.852 9.443 1.00 83.94 101 HIS A CA 1
ATOM 801 C C . HIS A 1 101 ? 4.231 2.341 9.275 1.00 83.94 101 HIS A C 1
ATOM 803 O O . HIS A 1 101 ? 4.129 1.762 8.191 1.00 83.94 101 HIS A O 1
ATOM 809 N N . ASN A 1 102 ? 4.570 1.663 10.376 1.00 70.44 102 ASN A N 1
ATOM 810 C CA . ASN A 1 102 ? 4.823 0.216 10.396 1.00 70.44 102 ASN A CA 1
ATOM 811 C C . ASN A 1 102 ? 3.536 -0.630 10.306 1.00 70.44 102 ASN A C 1
ATOM 813 O O . ASN A 1 102 ? 3.435 -1.692 10.921 1.00 70.44 102 ASN A O 1
ATOM 817 N N . THR A 1 103 ? 2.546 -0.181 9.536 1.00 83.50 103 THR A N 1
ATOM 818 C CA . THR A 1 103 ? 1.356 -0.975 9.243 1.00 83.50 103 THR A CA 1
ATOM 819 C C . THR A 1 103 ? 1.751 -2.210 8.444 1.00 83.50 103 THR A C 1
ATOM 821 O O . THR A 1 103 ? 2.542 -2.143 7.500 1.00 83.50 103 THR A O 1
ATOM 824 N N . LYS A 1 104 ? 1.223 -3.368 8.845 1.00 91.75 104 LYS A N 1
ATOM 825 C CA . LYS A 1 104 ? 1.565 -4.657 8.245 1.00 91.75 104 LYS A CA 1
ATOM 826 C C . LYS A 1 104 ? 1.007 -4.737 6.823 1.00 91.75 104 LYS A C 1
ATOM 828 O O . LYS A 1 104 ? -0.208 -4.697 6.644 1.00 91.75 104 LYS A O 1
ATOM 833 N N . ILE A 1 105 ? 1.894 -4.899 5.841 1.00 93.94 105 ILE A N 1
ATOM 834 C CA . ILE A 1 105 ? 1.535 -5.136 4.439 1.00 93.94 105 ILE A CA 1
ATOM 835 C C . ILE A 1 105 ? 2.072 -6.500 4.018 1.00 93.94 105 ILE A C 1
ATOM 837 O O . ILE A 1 105 ? 3.212 -6.840 4.337 1.00 93.94 105 ILE A O 1
ATOM 841 N N . ARG A 1 106 ? 1.249 -7.282 3.319 1.00 92.69 106 ARG A N 1
ATOM 842 C CA . ARG A 1 106 ? 1.655 -8.525 2.655 1.00 92.69 106 ARG A CA 1
ATOM 843 C C . ARG A 1 106 ? 1.360 -8.409 1.164 1.00 92.69 106 ARG A C 1
ATOM 845 O O . ARG A 1 106 ? 0.227 -8.105 0.809 1.00 92.69 106 ARG A O 1
ATOM 852 N N . PHE A 1 107 ? 2.358 -8.669 0.329 1.00 92.00 107 PHE A N 1
ATOM 853 C CA . PHE A 1 107 ? 2.204 -8.783 -1.120 1.00 92.00 107 PHE A CA 1
ATOM 854 C C . PHE A 1 107 ? 2.167 -10.261 -1.478 1.00 92.00 107 PHE A C 1
ATOM 856 O O . PHE A 1 107 ? 3.022 -11.017 -1.015 1.00 92.00 107 PHE A O 1
ATOM 863 N N . LEU A 1 108 ? 1.158 -10.671 -2.235 1.00 89.38 108 LEU A N 1
ATOM 864 C CA . LEU A 1 108 ? 0.941 -12.058 -2.610 1.00 89.38 108 LEU A CA 1
ATOM 865 C C . LEU A 1 108 ? 0.704 -12.124 -4.113 1.00 89.38 108 LEU A C 1
ATOM 867 O O . LEU A 1 108 ? -0.183 -11.464 -4.646 1.00 89.38 108 LEU A O 1
ATOM 871 N N . GLU A 1 109 ? 1.527 -12.912 -4.788 1.00 87.81 109 GLU A N 1
ATOM 872 C CA . GLU A 1 109 ? 1.347 -13.205 -6.201 1.00 87.81 109 GLU A CA 1
ATOM 873 C C . GLU A 1 109 ? 0.181 -14.184 -6.352 1.00 87.81 109 GLU A C 1
ATOM 875 O O . GLU A 1 109 ? 0.144 -15.228 -5.689 1.00 87.81 109 GLU A O 1
ATOM 880 N N . SER A 1 110 ? -0.796 -13.834 -7.187 1.00 82.56 110 SER A N 1
ATOM 881 C CA . SER A 1 110 ? -1.833 -14.776 -7.596 1.00 82.56 110 SER A CA 1
ATOM 882 C C . SER A 1 110 ? -1.478 -15.395 -8.929 1.00 82.56 110 SER A C 1
ATOM 884 O O . SER A 1 110 ? -1.355 -14.687 -9.922 1.00 82.56 110 SER A O 1
ATOM 886 N N . ASP A 1 111 ? -1.425 -16.719 -8.963 1.00 74.12 111 ASP A N 1
ATOM 887 C CA . ASP A 1 111 ? -1.325 -17.459 -10.211 1.00 74.12 111 ASP A CA 1
ATOM 888 C C . ASP A 1 111 ? -2.638 -18.237 -10.411 1.00 74.12 111 ASP A C 1
ATOM 890 O O . ASP A 1 111 ? -2.904 -19.189 -9.665 1.00 74.12 111 ASP A O 1
ATOM 894 N N . PRO A 1 112 ? -3.485 -17.848 -11.383 1.00 65.94 112 PRO A N 1
ATOM 895 C CA . PRO A 1 112 ? -4.751 -18.527 -11.650 1.00 65.94 112 PRO A CA 1
ATOM 896 C C . PRO A 1 112 ? -4.563 -19.934 -12.237 1.00 65.94 112 PRO A C 1
ATOM 898 O O . PRO A 1 112 ? -5.478 -20.750 -12.154 1.00 65.94 112 PRO A O 1
ATOM 901 N N . VAL A 1 113 ? -3.393 -20.239 -12.805 1.00 59.97 113 VAL A N 1
ATOM 902 C CA . VAL A 1 113 ? -3.026 -21.566 -13.319 1.00 59.97 113 VAL A CA 1
ATOM 903 C C . VAL A 1 113 ? -2.583 -22.483 -12.179 1.00 59.97 113 VAL A C 1
ATOM 905 O O . VAL A 1 113 ? -2.910 -23.669 -12.182 1.00 59.97 113 VAL A O 1
ATOM 908 N N . LEU A 1 114 ? -1.869 -21.944 -11.189 1.00 57.22 114 LEU A N 1
ATOM 909 C CA . LEU A 1 114 ? -1.379 -22.702 -10.032 1.00 57.22 114 LEU A CA 1
ATOM 910 C C . LEU A 1 114 ? -2.312 -22.634 -8.805 1.00 57.22 114 LEU A C 1
ATOM 912 O O . LEU A 1 114 ? -2.019 -23.254 -7.781 1.00 57.22 114 LEU A O 1
ATOM 916 N N . GLU A 1 115 ? -3.423 -21.892 -8.889 1.00 63.31 115 GLU A N 1
ATOM 917 C CA . GLU A 1 115 ? -4.309 -21.530 -7.765 1.00 63.31 115 GLU A CA 1
ATOM 918 C C . GLU A 1 115 ? -3.558 -20.900 -6.569 1.00 63.31 115 GLU A C 1
ATOM 920 O O . GLU A 1 115 ? -4.037 -20.924 -5.424 1.00 63.31 115 GLU A O 1
ATOM 925 N N . LEU A 1 116 ? -2.367 -20.342 -6.818 1.00 58.00 116 LEU A N 1
ATOM 926 C CA . LEU A 1 116 ? -1.560 -19.667 -5.805 1.00 58.00 116 LEU A CA 1
ATOM 927 C C . LEU A 1 116 ? -2.256 -18.369 -5.395 1.00 58.00 116 LEU A C 1
ATOM 929 O O . LEU A 1 116 ? -2.910 -17.709 -6.201 1.00 58.00 116 LEU A O 1
ATOM 933 N N . GLY A 1 117 ? -2.194 -18.046 -4.106 1.00 58.47 117 GLY A N 1
ATOM 934 C CA . GLY A 1 117 ? -2.951 -16.941 -3.519 1.00 58.47 117 GLY A CA 1
ATOM 935 C C . GLY A 1 117 ? -4.447 -17.237 -3.344 1.00 58.47 117 GLY A C 1
ATOM 936 O O . GLY A 1 117 ? -5.016 -16.866 -2.331 1.00 58.47 117 GLY A O 1
ATOM 937 N N . VAL A 1 118 ? -5.119 -17.994 -4.213 1.00 61.69 118 VAL A N 1
ATOM 938 C CA . VAL A 1 118 ? -6.567 -18.260 -4.045 1.00 61.69 118 VAL A CA 1
ATOM 939 C C . VAL A 1 118 ? -6.845 -19.124 -2.806 1.00 61.69 118 VAL A C 1
ATOM 941 O O . VAL A 1 118 ? -7.718 -18.798 -2.000 1.00 61.69 118 VAL A O 1
ATOM 944 N N . LYS A 1 119 ? -6.061 -20.190 -2.592 1.00 62.06 119 LYS A N 1
ATOM 945 C CA . LYS A 1 119 ? -6.222 -21.088 -1.429 1.00 62.06 119 LYS A CA 1
ATOM 946 C C . LYS A 1 119 ? -5.821 -20.460 -0.102 1.00 62.06 119 LYS A C 1
ATOM 948 O O . LYS A 1 119 ? -6.450 -20.742 0.912 1.00 62.06 119 LYS A O 1
ATOM 953 N N . GLU A 1 120 ? -4.807 -19.596 -0.094 1.00 64.00 120 GLU A N 1
ATOM 954 C CA . GLU A 1 120 ? -4.443 -18.869 1.125 1.00 64.00 120 GLU A CA 1
ATOM 955 C C . GLU A 1 120 ? -5.558 -17.914 1.564 1.00 64.00 120 GLU A C 1
ATOM 957 O O . GLU A 1 120 ? -5.671 -17.638 2.756 1.00 64.00 120 GLU A O 1
ATOM 962 N N . PHE A 1 121 ? -6.391 -17.425 0.641 1.00 65.94 121 PHE A N 1
ATOM 963 C CA . PHE A 1 121 ? -7.399 -16.401 0.918 1.00 65.94 121 PHE A CA 1
ATOM 964 C C . PHE A 1 121 ? -8.826 -16.909 1.042 1.00 65.94 121 PHE A C 1
ATOM 966 O O . PHE A 1 121 ? -9.614 -16.231 1.698 1.00 65.94 121 PHE A O 1
ATOM 973 N N . ALA A 1 122 ? -9.164 -18.056 0.448 1.00 66.50 122 ALA A N 1
ATOM 974 C CA . ALA A 1 122 ? -10.537 -18.564 0.405 1.00 66.50 122 ALA A CA 1
ATOM 975 C C . ALA A 1 122 ? -11.207 -18.614 1.793 1.00 66.50 122 ALA A C 1
ATOM 977 O O . ALA A 1 122 ? -12.392 -18.307 1.916 1.00 66.50 122 ALA A O 1
ATOM 978 N N . ASP A 1 123 ? -10.426 -18.899 2.840 1.00 69.38 123 ASP A N 1
ATOM 979 C CA . ASP A 1 123 ? -10.907 -18.978 4.223 1.00 69.38 123 ASP A CA 1
ATOM 980 C C . ASP A 1 123 ? -10.593 -17.726 5.070 1.00 69.38 123 ASP A C 1
ATOM 982 O O . ASP A 1 123 ? -10.987 -17.630 6.238 1.00 69.38 123 ASP A O 1
ATOM 986 N N . GLN A 1 124 ? -9.882 -16.736 4.516 1.00 79.12 124 GLN A N 1
ATOM 987 C CA . GLN A 1 124 ? -9.536 -15.510 5.234 1.00 79.12 124 GLN A CA 1
ATOM 988 C C . GLN A 1 124 ? -10.683 -14.492 5.185 1.00 79.12 124 GLN A C 1
ATOM 990 O O . GLN A 1 124 ? -11.200 -14.137 4.132 1.00 79.12 124 GLN A O 1
ATOM 995 N N . LYS A 1 125 ? -11.036 -13.940 6.352 1.00 83.56 125 LYS A N 1
ATOM 996 C CA . LYS A 1 125 ? -11.989 -12.825 6.454 1.00 83.56 125 LYS A CA 1
ATOM 997 C C . LYS A 1 125 ? -11.284 -11.479 6.296 1.00 83.56 125 LYS A C 1
ATOM 999 O O . LYS A 1 125 ? -10.305 -11.214 7.004 1.00 83.56 125 LYS A O 1
ATOM 1004 N N . PHE A 1 126 ? -11.835 -10.639 5.425 1.00 88.62 126 PHE A N 1
ATOM 1005 C CA . PHE A 1 126 ? -11.465 -9.236 5.239 1.00 88.62 126 PHE A CA 1
ATOM 1006 C C . PHE A 1 126 ? -12.640 -8.344 5.623 1.00 88.62 126 PHE A C 1
ATOM 1008 O O . PHE A 1 126 ? -13.790 -8.671 5.334 1.00 88.62 126 PHE A O 1
ATOM 1015 N N . ASP A 1 127 ? -12.344 -7.223 6.275 1.00 90.31 127 ASP A N 1
ATOM 1016 C CA . ASP A 1 127 ? -13.358 -6.242 6.667 1.00 90.31 127 ASP A CA 1
ATOM 1017 C C . ASP A 1 127 ? -13.698 -5.300 5.501 1.00 90.31 127 ASP A C 1
ATOM 1019 O O . ASP A 1 127 ? -14.775 -4.706 5.461 1.00 90.31 127 ASP A O 1
ATOM 1023 N N . LEU A 1 128 ? -12.762 -5.148 4.558 1.00 89.50 128 LEU A N 1
ATOM 1024 C CA . LEU A 1 128 ? -12.891 -4.318 3.367 1.00 89.50 128 LEU A CA 1
ATOM 1025 C C . LEU A 1 128 ? -12.070 -4.918 2.219 1.00 89.50 128 LEU A C 1
ATOM 1027 O O . LEU A 1 128 ? -10.930 -5.332 2.425 1.00 89.50 128 LEU A O 1
ATOM 1031 N N . ALA A 1 129 ? -12.641 -4.924 1.016 1.00 89.38 129 ALA A N 1
ATOM 1032 C CA . ALA A 1 129 ? -11.957 -5.292 -0.219 1.00 89.38 129 ALA A CA 1
ATOM 1033 C C . ALA A 1 129 ? -12.023 -4.125 -1.213 1.00 89.38 129 ALA A C 1
ATOM 1035 O O . ALA A 1 129 ? -13.069 -3.485 -1.346 1.00 89.38 129 ALA A O 1
ATOM 1036 N N . LEU A 1 130 ? -10.898 -3.843 -1.865 1.00 87.94 130 LEU A N 1
ATOM 1037 C CA . LEU A 1 130 ? -10.679 -2.752 -2.813 1.00 87.94 130 LEU A CA 1
ATOM 1038 C C . LEU A 1 130 ? -10.071 -3.329 -4.097 1.00 87.94 130 LEU A C 1
ATOM 1040 O O . LEU A 1 130 ? -9.342 -4.317 -4.027 1.00 87.94 130 LEU A O 1
ATOM 1044 N N . SER A 1 131 ? -10.375 -2.722 -5.242 1.00 83.88 131 SER A N 1
ATOM 1045 C CA . SER A 1 131 ? -9.855 -3.068 -6.570 1.00 83.88 131 SER A CA 1
ATOM 1046 C C . SER A 1 131 ? -9.752 -1.791 -7.393 1.00 83.88 131 SER A C 1
ATOM 1048 O O . SER A 1 131 ? -10.675 -0.950 -7.244 1.00 83.88 131 SER A O 1
#

Foldseek 3Di:
DPPPPLDLVLQQVLQVLQVHHSVVSVVLVVCVVVVVVVCVVLDQWQEEEEEDADPDGGGPVSVVVSCQVSLHAYEYEDQDVVSLVSVVVSQVVCVVVVSGDPRHYHYFHADPVVRGPVVVPVPDDTSYYHD

Sequence (131 aa):
MSEIRESIRSLYAVNLLEGEGVGTAYEYYAKSKKLKRFLHAIGRPKRILIAGLPERYGLSMDFFLLGDRLDAETVVIDERPDALERAGNVIEALRSEGRFHNTKIRFLESDPVLELGVKEFADQKFDLALS

pLDDT: mean 79.91, std 12.16, range [33.56, 93.94]